Protein AF-A0A8C2J7Q9-F1 (afdb_monomer_lite)

Foldseek 3Di:
DDADADPDDPLVVVLVVLVVVLVVDDQFHKYWDFQVAALALLQKPVSDGGDPSSVVVVVSCVVSQKDQPVCVVPVNDNDFDDADPVVRMTGHRITIMGHHPPDD

InterPro domains:
  IPR005135 Endonuclease/exonuclease/phosphatase [PF03372] (16-100)
  IPR036691 Endonuclease/exonuclease/phosphatase superfamily [G3DSA:3.60.10.10] (4-103)
  IPR036691 Endonuclease/exonuclease/phosphatase superfamily [SSF56219] (15-101)

Sequence (104 aa):
KGWRKIYQANGKQKKQVLSDLQRDLDSHTLIMGDFNTPLSTLDRSTRQKVNKDTQELNSALHQADLIDIYRTLHPKSTEYTFFSAPHHTYSKIDHILGSKNKDT

Secondary structure (DSSP, 8-state):
----PPP---THHHHHHHHHHHTT--TT-EEEEE-SS-SSGGGBTT-PPPPHHHHHHHHHHHHTTEEEHHHHH-TT----SEEEGGGTEEE--EEEEEEPP---

Structure (mmCIF, N/CA/C/O backbone):
data_AF-A0A8C2J7Q9-F1
#
_entry.id   AF-A0A8C2J7Q9-F1
#
loop_
_atom_site.group_PDB
_atom_site.id
_atom_site.type_symbol
_atom_site.label_atom_id
_atom_site.label_alt_id
_atom_site.label_comp_id
_atom_site.label_asym_id
_atom_site.label_entity_id
_atom_site.label_seq_id
_atom_site.pdbx_PDB_ins_code
_atom_site.Cartn_x
_atom_site.Cartn_y
_atom_site.Cartn_z
_atom_site.occupancy
_atom_site.B_iso_or_equiv
_atom_site.auth_seq_id
_atom_site.auth_comp_id
_atom_site.auth_asym_id
_atom_site.auth_atom_id
_atom_site.pdbx_PDB_model_num
ATOM 1 N N . LYS A 1 1 ? -26.363 -0.353 5.274 1.00 40.25 1 LYS A N 1
ATOM 2 C CA . LYS A 1 1 ? -25.200 -1.245 5.045 1.00 40.25 1 LYS A CA 1
ATOM 3 C C . LYS A 1 1 ? -24.841 -1.163 3.566 1.00 40.25 1 LYS A C 1
ATOM 5 O O . LYS A 1 1 ? -25.487 -1.823 2.766 1.00 40.25 1 LYS A O 1
ATOM 10 N N . GLY A 1 2 ? -23.955 -0.239 3.190 1.00 41.44 2 GLY A N 1
ATOM 11 C CA . GLY A 1 2 ? -23.716 0.130 1.792 1.00 41.44 2 GLY A CA 1
ATOM 12 C C . GLY A 1 2 ? -22.227 0.249 1.510 1.00 41.44 2 GLY A C 1
ATOM 13 O O . GLY A 1 2 ? -21.525 0.973 2.206 1.00 41.44 2 GLY A O 1
ATOM 14 N N . TRP A 1 3 ? -21.759 -0.478 0.501 1.00 42.81 3 TRP A N 1
ATOM 15 C CA . TRP A 1 3 ? -20.401 -0.380 -0.020 1.00 42.81 3 TRP A CA 1
ATOM 16 C C . TRP A 1 3 ? -20.214 0.997 -0.671 1.00 42.81 3 TRP A C 1
ATOM 18 O O . TRP A 1 3 ? -20.945 1.332 -1.604 1.00 42.81 3 TRP A O 1
ATOM 28 N N . ARG A 1 4 ? -19.251 1.801 -0.207 1.00 52.28 4 ARG A N 1
ATOM 29 C CA . ARG A 1 4 ? -18.856 3.041 -0.893 1.00 52.28 4 ARG A CA 1
ATOM 30 C C . ARG A 1 4 ? -17.668 2.739 -1.808 1.00 52.28 4 ARG A C 1
ATOM 32 O O . ARG A 1 4 ? -16.559 2.505 -1.341 1.00 52.28 4 ARG A O 1
ATOM 39 N N . LYS A 1 5 ? -17.912 2.725 -3.123 1.00 51.16 5 LYS A N 1
ATOM 40 C CA . LYS A 1 5 ? -16.854 2.678 -4.143 1.00 51.16 5 LYS A CA 1
ATOM 41 C C . LYS A 1 5 ? -16.246 4.073 -4.276 1.00 51.16 5 LYS A C 1
ATOM 43 O O . LYS A 1 5 ? -16.964 5.009 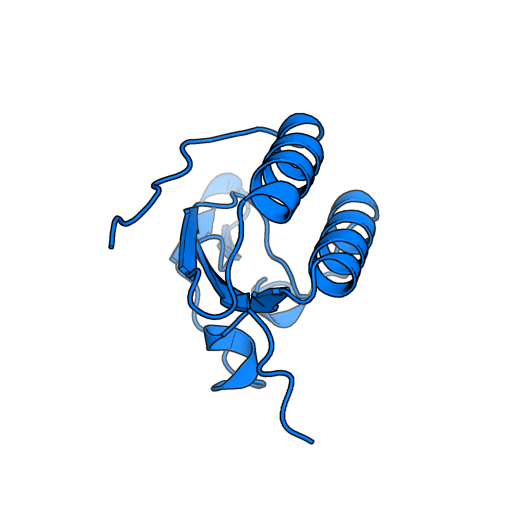-4.616 1.00 51.16 5 LYS A O 1
ATOM 48 N N . ILE A 1 6 ? -14.946 4.208 -4.040 1.00 56.06 6 ILE A N 1
ATOM 49 C CA . ILE A 1 6 ? -14.197 5.422 -4.382 1.00 56.06 6 ILE A CA 1
ATOM 50 C C . ILE A 1 6 ? -13.540 5.223 -5.743 1.00 56.06 6 ILE A C 1
ATOM 52 O O . ILE A 1 6 ? -12.730 4.319 -5.922 1.00 56.06 6 ILE A O 1
ATOM 56 N N . TYR A 1 7 ? -13.908 6.067 -6.707 1.00 50.12 7 TYR A N 1
ATOM 57 C CA . TYR A 1 7 ? -13.256 6.122 -8.010 1.00 50.12 7 TYR A CA 1
ATOM 58 C C . TYR A 1 7 ? -12.169 7.204 -8.002 1.00 50.12 7 TYR A C 1
ATOM 60 O O . TYR A 1 7 ? -12.452 8.364 -7.720 1.00 50.12 7 TYR A O 1
ATOM 68 N N . GLN A 1 8 ? -10.941 6.785 -8.326 1.00 51.03 8 GLN A N 1
ATOM 69 C CA . GLN A 1 8 ? -9.863 7.560 -8.957 1.00 51.03 8 GLN A CA 1
ATOM 70 C C . GLN A 1 8 ? -9.686 9.013 -8.474 1.00 51.03 8 GLN A C 1
ATOM 72 O O . GLN A 1 8 ? -10.000 9.968 -9.178 1.00 51.03 8 GLN A O 1
ATOM 77 N N . ALA A 1 9 ? -9.088 9.186 -7.296 1.00 51.47 9 ALA A N 1
ATOM 78 C CA . ALA A 1 9 ? -8.468 10.452 -6.908 1.00 51.47 9 ALA A CA 1
ATOM 79 C C . ALA A 1 9 ? -6.961 10.377 -7.202 1.00 51.47 9 ALA A C 1
ATOM 81 O O . ALA A 1 9 ? -6.353 9.355 -6.915 1.00 51.47 9 ALA A O 1
ATOM 82 N N . ASN A 1 10 ? -6.326 11.428 -7.733 1.00 50.72 10 ASN A N 1
ATOM 83 C CA . ASN A 1 10 ? -4.870 11.473 -7.954 1.00 50.72 10 ASN A CA 1
ATOM 84 C C . ASN A 1 10 ? -4.157 12.242 -6.828 1.00 50.72 10 ASN A C 1
ATOM 86 O O . ASN A 1 10 ? -4.603 13.319 -6.434 1.00 50.72 10 ASN A O 1
ATOM 90 N N . GLY A 1 11 ? -3.047 11.684 -6.319 1.00 55.38 11 GLY A N 1
ATOM 91 C CA . GLY A 1 11 ? -2.087 12.286 -5.372 1.00 55.38 11 GLY A CA 1
ATOM 92 C C . GLY A 1 11 ? -2.689 13.093 -4.213 1.00 55.38 11 GLY A C 1
ATOM 93 O O . GLY A 1 11 ? -2.947 12.563 -3.134 1.00 55.38 11 GLY A O 1
ATOM 94 N N . LYS A 1 12 ? -2.916 14.390 -4.450 1.00 51.97 12 LYS A N 1
ATOM 95 C CA . LYS A 1 12 ? -3.430 15.366 -3.477 1.00 51.97 12 LYS A CA 1
ATOM 96 C C . LYS A 1 12 ? -4.895 15.126 -3.089 1.00 51.97 12 LYS A C 1
ATOM 98 O O . LYS A 1 12 ? -5.266 15.382 -1.949 1.00 51.97 12 LYS A O 1
ATOM 103 N N . GLN A 1 13 ? -5.710 14.590 -3.999 1.00 59.59 13 GLN A N 1
ATOM 104 C CA . GLN A 1 13 ? -7.130 14.336 -3.736 1.00 59.59 13 GLN A CA 1
ATOM 105 C C . GLN A 1 13 ? -7.369 13.065 -2.904 1.00 59.59 13 GLN A C 1
ATOM 107 O O . GLN A 1 13 ? -8.349 13.012 -2.174 1.00 59.59 13 GLN A O 1
ATOM 112 N N . LYS A 1 14 ? -6.467 12.067 -2.932 1.00 64.94 14 LYS A N 1
ATOM 113 C CA . LYS A 1 14 ? -6.641 10.819 -2.154 1.00 64.94 14 LYS A CA 1
ATOM 114 C C . LYS A 1 14 ? -6.636 11.068 -0.650 1.00 64.94 14 LYS A C 1
ATOM 116 O O . LYS A 1 14 ? -7.461 10.510 0.059 1.00 64.94 14 LYS A O 1
ATOM 121 N N . LYS A 1 15 ? -5.718 11.915 -0.171 1.00 66.06 15 LYS A N 1
ATOM 122 C CA . LYS A 1 15 ? -5.609 12.259 1.255 1.00 66.06 15 LYS A CA 1
ATOM 123 C C . LYS A 1 15 ? -6.881 12.942 1.750 1.00 66.06 15 LYS A C 1
ATOM 125 O O . LYS A 1 15 ? -7.435 12.517 2.752 1.00 66.06 15 LYS A O 1
ATOM 130 N N . GLN A 1 16 ? -7.368 13.931 0.997 1.00 67.81 16 GLN A N 1
ATOM 131 C CA . GLN A 1 16 ? -8.606 14.630 1.331 1.00 67.81 16 GLN A CA 1
ATOM 132 C C . GLN A 1 16 ? -9.802 13.675 1.332 1.00 67.81 16 GLN A C 1
ATOM 134 O O . GLN A 1 16 ? -10.552 13.651 2.297 1.00 67.81 16 GLN A O 1
ATOM 139 N N . VAL A 1 17 ? -9.922 12.823 0.308 1.00 68.62 17 VAL A N 1
ATOM 140 C CA . VAL A 1 17 ? -10.988 11.815 0.228 1.00 68.62 17 VAL A CA 1
ATOM 141 C C . VAL A 1 17 ? -10.942 10.855 1.420 1.00 68.62 17 VAL A C 1
ATOM 143 O O . VAL A 1 17 ? -11.989 10.539 1.971 1.00 68.62 17 VAL A O 1
ATOM 146 N N . LEU A 1 18 ? -9.756 10.422 1.862 1.00 71.44 18 LEU A N 1
ATOM 147 C CA . LEU A 1 18 ? -9.610 9.576 3.051 1.00 71.44 18 LEU A CA 1
ATOM 148 C C . LEU A 1 18 ? -9.974 10.311 4.350 1.00 71.44 18 LEU A C 1
ATOM 150 O O . LEU A 1 18 ? -10.641 9.721 5.191 1.00 71.44 18 LEU A O 1
ATOM 154 N N . SER A 1 19 ? -9.588 11.581 4.507 1.00 69.56 19 SER A N 1
ATOM 155 C CA . SER A 1 19 ? -9.955 12.407 5.671 1.00 69.56 19 SER A CA 1
ATOM 156 C C . SER A 1 19 ? -11.450 12.729 5.727 1.00 69.56 19 SER A C 1
ATOM 158 O O . SER A 1 19 ? -12.047 12.716 6.800 1.00 69.56 19 SER A O 1
ATOM 160 N N . ASP A 1 20 ? -12.073 12.994 4.580 1.00 68.56 20 ASP A N 1
ATOM 161 C CA . ASP A 1 20 ? -13.514 13.227 4.493 1.00 68.56 20 ASP A CA 1
ATOM 162 C C . ASP A 1 20 ? -14.280 11.934 4.778 1.00 68.56 20 ASP A C 1
ATOM 164 O O . ASP A 1 20 ? -15.253 11.948 5.531 1.00 68.56 20 ASP A O 1
ATOM 168 N N . LEU A 1 21 ? -13.798 10.803 4.243 1.00 66.31 21 LEU A N 1
ATOM 169 C CA . LEU A 1 21 ? -14.331 9.485 4.568 1.00 66.31 21 LEU A CA 1
ATOM 170 C C . LEU A 1 21 ? -14.215 9.220 6.064 1.00 66.31 21 LEU A C 1
ATOM 172 O O . LEU A 1 21 ? -15.216 8.835 6.648 1.00 66.31 21 LEU A O 1
ATOM 176 N N . GLN A 1 22 ? -13.060 9.477 6.691 1.00 65.25 22 GLN A N 1
ATOM 177 C CA . GLN A 1 22 ? -12.804 9.229 8.117 1.00 65.25 22 GLN A CA 1
ATOM 178 C C . GLN A 1 22 ? -13.899 9.778 9.040 1.00 65.25 22 GLN A C 1
ATOM 180 O O . GLN A 1 22 ? -14.249 9.120 10.015 1.00 65.25 22 GLN A O 1
ATOM 185 N N . ARG A 1 23 ? -14.465 10.953 8.735 1.00 65.19 23 ARG A N 1
ATOM 186 C CA . ARG A 1 23 ? -15.554 11.557 9.528 1.00 65.19 23 ARG A CA 1
ATOM 187 C C . ARG A 1 23 ? -16.855 10.745 9.496 1.00 65.19 23 ARG A C 1
ATOM 189 O O . ARG A 1 23 ? -17.662 10.877 10.410 1.00 65.19 23 ARG A O 1
ATOM 196 N N . ASP A 1 24 ? -17.021 9.924 8.465 1.00 63.94 24 ASP A N 1
ATOM 197 C CA . ASP A 1 24 ? -18.174 9.069 8.176 1.00 63.94 24 ASP A CA 1
ATOM 198 C C . ASP A 1 24 ? -17.889 7.564 8.414 1.00 63.94 24 ASP A C 1
ATOM 200 O O . ASP A 1 24 ? -18.821 6.761 8.318 1.00 63.94 24 ASP A O 1
ATOM 204 N N . LEU A 1 25 ? -16.634 7.144 8.665 1.00 65.38 25 LEU A N 1
ATOM 205 C CA . LEU A 1 25 ? -16.267 5.722 8.791 1.00 65.38 25 LEU A CA 1
ATOM 206 C C . LEU A 1 25 ? -16.699 5.153 10.148 1.00 65.38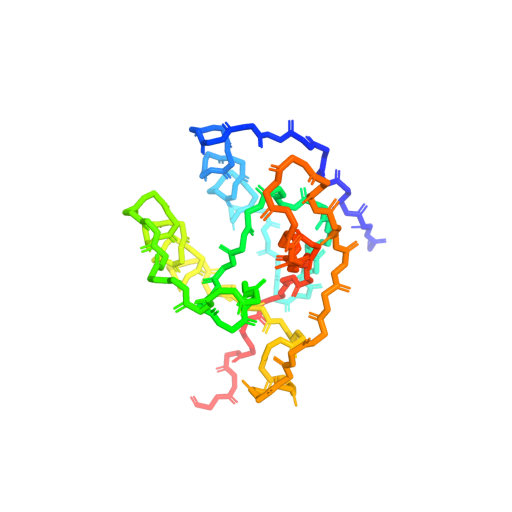 25 LEU A C 1
ATOM 208 O O . LEU A 1 25 ? -16.307 5.651 11.203 1.00 65.38 25 LEU A O 1
ATOM 212 N N . ASP A 1 26 ? -17.445 4.048 10.117 1.00 66.62 26 ASP A N 1
ATOM 213 C CA . ASP A 1 26 ? -17.672 3.198 11.287 1.00 66.62 26 ASP A CA 1
ATOM 214 C C . ASP A 1 26 ? -16.586 2.105 11.403 1.00 66.62 26 ASP A C 1
ATOM 216 O O . ASP A 1 26 ? -15.757 1.892 10.508 1.00 66.62 26 ASP A O 1
ATOM 220 N N . SER A 1 27 ? -16.594 1.357 12.508 1.00 66.50 27 SER A N 1
ATOM 221 C CA . SER A 1 27 ? -15.676 0.229 12.736 1.00 66.50 27 SER A CA 1
ATOM 222 C C . SER A 1 27 ? -15.825 -0.931 11.735 1.00 66.50 27 SER A C 1
ATOM 224 O O . SER A 1 27 ? -15.012 -1.848 11.759 1.00 66.50 27 SER A O 1
ATOM 226 N N . HIS A 1 28 ? -16.819 -0.902 10.844 1.00 68.38 28 HIS A N 1
ATOM 227 C CA . HIS A 1 28 ? -17.106 -1.939 9.851 1.00 68.38 28 HIS A CA 1
ATOM 228 C C . HIS A 1 28 ? -16.845 -1.474 8.413 1.00 68.38 28 HIS A C 1
ATOM 230 O O . HIS A 1 28 ? -17.268 -2.144 7.463 1.00 68.38 28 HIS A O 1
ATOM 236 N N . THR A 1 29 ? -16.173 -0.337 8.214 1.00 67.69 29 THR A N 1
ATOM 237 C CA . THR A 1 29 ? -15.984 0.180 6.862 1.00 67.69 29 THR A CA 1
ATOM 238 C C . THR A 1 29 ? -14.809 -0.489 6.149 1.00 67.69 29 THR A C 1
ATOM 240 O O . THR A 1 29 ? -13.672 -0.484 6.618 1.00 67.69 29 THR A O 1
ATOM 243 N N . LEU A 1 30 ? -15.100 -1.044 4.969 1.00 76.50 30 LEU A N 1
ATOM 244 C CA . LEU A 1 30 ? -14.130 -1.599 4.031 1.00 76.50 30 LEU A CA 1
ATOM 245 C C . LEU A 1 30 ? -14.010 -0.671 2.823 1.00 76.50 30 LEU A C 1
ATOM 247 O O . LEU A 1 30 ? -14.997 -0.400 2.135 1.00 76.50 30 LEU A O 1
ATOM 251 N N . ILE A 1 31 ? -12.795 -0.203 2.555 1.00 81.19 31 ILE A N 1
ATOM 252 C CA . ILE A 1 31 ? -12.463 0.602 1.382 1.00 81.19 31 ILE A CA 1
ATOM 253 C C . ILE A 1 31 ? -11.673 -0.280 0.425 1.00 81.19 31 ILE A C 1
ATOM 255 O O . ILE A 1 31 ? -10.609 -0.784 0.764 1.00 81.19 31 ILE A O 1
ATOM 259 N N . MET A 1 32 ? -12.172 -0.449 -0.790 1.00 81.56 32 MET A N 1
ATOM 260 C CA . MET A 1 32 ? -11.560 -1.314 -1.793 1.00 81.56 32 MET A CA 1
ATOM 261 C C . MET A 1 32 ? -11.512 -0.602 -3.134 1.00 81.56 32 MET A C 1
ATOM 263 O O . MET A 1 32 ? -12.508 -0.020 -3.571 1.00 81.56 32 MET A O 1
ATOM 267 N N . GLY A 1 33 ? -10.354 -0.649 -3.784 1.00 84.06 33 GLY A N 1
ATOM 268 C CA . GLY A 1 33 ? -10.193 -0.056 -5.102 1.00 84.06 33 GLY A CA 1
ATOM 269 C C . GLY A 1 33 ? -8.754 -0.023 -5.585 1.00 84.06 33 GLY A C 1
ATOM 270 O O . GLY A 1 33 ? -7.831 -0.456 -4.893 1.00 84.06 33 GLY A O 1
ATOM 271 N N . ASP A 1 34 ? -8.604 0.528 -6.782 1.00 84.25 34 ASP A N 1
ATOM 272 C CA . ASP A 1 34 ? -7.322 0.814 -7.406 1.00 84.25 34 ASP A CA 1
ATOM 273 C C . ASP A 1 34 ? -6.774 2.137 -6.856 1.00 84.25 34 ASP A C 1
ATOM 275 O O . ASP A 1 34 ? -7.256 3.236 -7.161 1.00 84.25 34 ASP A O 1
ATOM 279 N N . PHE A 1 35 ? -5.748 2.032 -6.017 1.00 84.12 35 PHE A N 1
ATOM 280 C CA . PHE A 1 35 ? -5.071 3.190 -5.458 1.00 84.12 35 PHE A CA 1
ATOM 281 C C . PHE A 1 35 ? -4.010 3.720 -6.409 1.00 84.12 35 PHE A C 1
ATOM 283 O O . PHE A 1 35 ? -3.423 4.744 -6.083 1.00 84.12 35 PHE A O 1
ATOM 290 N N . ASN A 1 36 ? -3.711 3.086 -7.545 1.00 85.56 36 ASN A N 1
ATOM 291 C CA . ASN A 1 36 ? -2.653 3.488 -8.477 1.00 85.56 36 ASN A CA 1
ATOM 292 C C . ASN A 1 36 ? -1.287 3.735 -7.797 1.00 85.56 36 ASN A C 1
ATOM 294 O O . ASN A 1 36 ? -0.436 4.452 -8.322 1.00 85.56 36 ASN A O 1
ATOM 298 N N . THR A 1 37 ? -1.081 3.222 -6.579 1.00 87.19 37 THR A N 1
ATOM 299 C CA . THR A 1 37 ? 0.135 3.434 -5.797 1.00 87.19 37 THR A CA 1
ATOM 300 C C . THR A 1 37 ? 0.397 2.223 -4.912 1.00 87.19 37 THR A C 1
ATOM 302 O O . THR A 1 37 ? -0.484 1.840 -4.148 1.00 87.19 37 THR A O 1
ATOM 305 N N . PRO A 1 38 ? 1.605 1.645 -4.970 1.00 91.88 38 PRO A N 1
ATOM 306 C CA . PRO A 1 38 ? 2.055 0.665 -3.990 1.00 91.88 38 PRO A CA 1
ATOM 307 C C . PRO A 1 38 ? 2.109 1.298 -2.593 1.00 91.88 38 PRO A C 1
ATOM 309 O O . PRO A 1 38 ? 2.608 2.417 -2.464 1.00 91.88 38 PRO A O 1
ATOM 312 N N . LEU A 1 39 ? 1.646 0.597 -1.554 1.00 92.62 39 LEU A N 1
ATOM 313 C CA . LEU A 1 39 ? 1.679 1.087 -0.164 1.00 92.62 39 LEU A CA 1
ATOM 314 C C . LEU A 1 39 ? 2.922 0.615 0.606 1.00 92.62 39 LEU A C 1
ATOM 316 O O . LEU A 1 39 ? 3.321 1.233 1.593 1.00 92.62 39 LEU A O 1
ATOM 320 N N . SER A 1 40 ? 3.585 -0.442 0.144 1.00 92.75 40 SER A N 1
ATOM 321 C CA . SER A 1 40 ? 4.796 -1.000 0.748 1.00 92.75 40 SER A CA 1
ATOM 322 C C . SER A 1 40 ? 5.882 -1.293 -0.289 1.00 92.75 40 SER A C 1
ATOM 324 O O . SER A 1 40 ? 5.647 -1.319 -1.495 1.00 92.75 40 SER A O 1
ATOM 326 N N . THR A 1 41 ? 7.105 -1.550 0.175 1.00 94.25 41 THR A N 1
ATOM 327 C CA . THR A 1 41 ? 8.211 -1.956 -0.710 1.00 94.25 41 THR A CA 1
ATOM 328 C C . THR A 1 41 ? 7.972 -3.325 -1.346 1.00 94.25 41 THR A C 1
ATOM 330 O O . THR A 1 41 ? 8.391 -3.553 -2.476 1.00 94.25 41 THR A O 1
ATOM 333 N N . LEU A 1 42 ? 7.273 -4.225 -0.647 1.00 94.56 42 LEU A N 1
ATOM 334 C CA . LEU A 1 42 ? 6.925 -5.562 -1.137 1.00 94.56 42 LEU A CA 1
ATOM 335 C C . LEU A 1 42 ? 5.873 -5.533 -2.248 1.00 94.56 42 LEU A C 1
ATOM 337 O O . LEU A 1 42 ? 5.810 -6.467 -3.043 1.00 94.56 42 LEU A O 1
ATOM 341 N N . ASP A 1 43 ? 5.099 -4.452 -2.334 1.00 94.31 43 ASP A N 1
ATOM 342 C CA . ASP A 1 43 ? 4.117 -4.243 -3.398 1.00 94.31 43 ASP A CA 1
ATOM 343 C C . ASP A 1 43 ? 4.774 -3.901 -4.742 1.00 94.31 43 ASP A C 1
ATOM 345 O O . ASP A 1 43 ? 4.075 -3.795 -5.742 1.00 94.31 43 ASP A O 1
ATOM 349 N N . ARG A 1 44 ? 6.102 -3.730 -4.803 1.00 94.19 44 ARG A N 1
ATOM 350 C CA . ARG A 1 44 ? 6.858 -3.495 -6.042 1.00 94.19 44 ARG A CA 1
ATOM 351 C C . ARG A 1 44 ? 7.824 -4.646 -6.288 1.00 94.19 44 ARG A C 1
ATOM 353 O O . ARG A 1 44 ? 8.607 -4.990 -5.403 1.00 94.19 44 ARG A O 1
ATOM 360 N N . SER A 1 45 ? 7.872 -5.172 -7.512 1.00 95.25 45 SER A N 1
ATOM 361 C CA . SER A 1 45 ? 8.854 -6.207 -7.878 1.00 95.25 45 SER A CA 1
ATOM 362 C C . SER A 1 45 ? 10.301 -5.738 -7.718 1.00 95.25 45 SER A C 1
ATOM 364 O O . SER A 1 45 ? 11.174 -6.522 -7.359 1.00 95.25 45 SER A O 1
ATOM 366 N N . THR A 1 46 ? 10.551 -4.441 -7.911 1.00 94.12 46 THR A N 1
ATOM 367 C CA . THR A 1 46 ? 11.875 -3.826 -7.739 1.00 94.12 46 THR A CA 1
ATOM 368 C C . THR A 1 46 ? 12.288 -3.658 -6.282 1.00 94.12 46 THR A C 1
ATOM 370 O O . THR A 1 46 ? 13.444 -3.335 -6.021 1.00 94.12 46 THR A O 1
ATOM 373 N N . ARG A 1 47 ? 11.356 -3.814 -5.328 1.00 93.56 47 ARG A N 1
ATOM 374 C CA . ARG A 1 47 ? 11.568 -3.579 -3.888 1.00 93.56 47 ARG A CA 1
ATOM 375 C C . ARG A 1 47 ? 12.125 -2.191 -3.552 1.00 93.56 47 ARG A C 1
ATOM 377 O O . ARG A 1 47 ? 12.683 -1.980 -2.477 1.00 93.56 47 ARG A O 1
ATOM 384 N N . GLN A 1 48 ? 11.958 -1.232 -4.463 1.00 91.62 48 GLN A N 1
ATOM 385 C CA . GLN A 1 48 ? 12.346 0.155 -4.244 1.00 91.62 48 GLN A CA 1
ATOM 386 C C . GLN A 1 48 ? 11.606 0.734 -3.038 1.00 91.62 48 GLN A C 1
ATOM 388 O O . GLN A 1 48 ? 10.436 0.428 -2.794 1.00 91.62 48 GLN A O 1
ATOM 393 N N . LYS A 1 49 ? 12.294 1.612 -2.305 1.00 93.12 49 LYS A N 1
ATOM 394 C CA . LYS A 1 49 ? 11.705 2.351 -1.191 1.00 93.12 49 LYS A CA 1
ATOM 395 C C . LYS A 1 49 ? 10.504 3.167 -1.680 1.00 93.12 49 LYS A C 1
ATOM 397 O O . LYS A 1 49 ? 10.571 3.811 -2.725 1.00 93.12 49 LYS A O 1
ATOM 402 N N . VAL A 1 50 ? 9.425 3.162 -0.900 1.00 90.31 50 VAL A N 1
ATOM 403 C CA . VAL A 1 50 ? 8.253 4.006 -1.164 1.00 90.31 50 VAL A CA 1
ATOM 404 C C . VAL A 1 50 ? 8.628 5.489 -1.087 1.00 90.31 50 VAL A C 1
ATOM 406 O O . VAL A 1 50 ? 9.428 5.899 -0.237 1.00 90.31 50 VAL A O 1
ATOM 409 N N . ASN A 1 51 ? 8.061 6.291 -1.989 1.00 90.44 51 ASN A N 1
ATOM 410 C CA . ASN A 1 51 ? 8.319 7.729 -2.052 1.00 90.44 51 ASN A CA 1
ATOM 411 C C . ASN A 1 51 ? 7.705 8.474 -0.847 1.00 90.44 51 ASN A C 1
ATOM 413 O O . ASN A 1 51 ? 6.955 7.900 -0.054 1.00 90.44 51 ASN A O 1
ATOM 417 N N . LYS A 1 52 ? 8.033 9.763 -0.702 1.00 90.88 52 LYS A N 1
ATOM 418 C CA . LYS A 1 52 ? 7.570 10.584 0.427 1.00 90.88 52 LYS A CA 1
ATOM 419 C C . LYS A 1 52 ? 6.043 10.725 0.467 1.00 90.88 52 LYS A C 1
ATOM 421 O O . LYS A 1 52 ? 5.456 10.573 1.531 1.00 90.88 52 LYS A O 1
ATOM 426 N N . ASP A 1 53 ? 5.398 10.912 -0.681 1.00 86.06 53 ASP A N 1
ATOM 427 C CA . ASP A 1 53 ? 3.936 11.047 -0.757 1.00 86.06 53 ASP A CA 1
ATOM 428 C C . ASP A 1 53 ? 3.210 9.788 -0.266 1.00 86.06 53 ASP A C 1
ATOM 430 O O . ASP A 1 53 ? 2.194 9.882 0.423 1.00 86.06 53 ASP A O 1
ATOM 434 N N . THR A 1 54 ? 3.761 8.612 -0.577 1.00 88.44 54 THR A N 1
ATOM 435 C CA . THR A 1 54 ? 3.256 7.314 -0.112 1.00 88.44 54 THR A CA 1
ATOM 436 C C . THR A 1 54 ? 3.499 7.132 1.382 1.00 88.44 54 THR A C 1
ATOM 438 O O . THR A 1 54 ? 2.631 6.626 2.084 1.00 88.44 54 THR A O 1
ATOM 441 N N . GLN A 1 55 ? 4.652 7.567 1.899 1.00 90.94 55 GLN A N 1
ATOM 442 C CA . GLN A 1 55 ? 4.910 7.546 3.344 1.00 90.94 55 GLN A CA 1
ATOM 443 C C . GLN A 1 55 ? 3.901 8.417 4.093 1.00 90.94 55 GLN A C 1
ATOM 445 O O . GLN A 1 55 ? 3.336 7.978 5.087 1.00 90.94 55 GLN A O 1
ATOM 450 N N . GLU A 1 56 ? 3.618 9.617 3.590 1.00 89.88 56 GLU A N 1
ATOM 451 C CA . GLU A 1 56 ? 2.599 10.492 4.168 1.00 89.88 56 GLU A CA 1
ATOM 452 C C . GLU A 1 56 ? 1.189 9.895 4.059 1.00 89.88 56 GLU A C 1
ATOM 454 O O . GLU A 1 56 ? 0.398 10.036 4.988 1.00 89.88 56 GLU A O 1
ATOM 459 N N . LEU A 1 57 ? 0.870 9.207 2.955 1.00 87.00 57 LEU 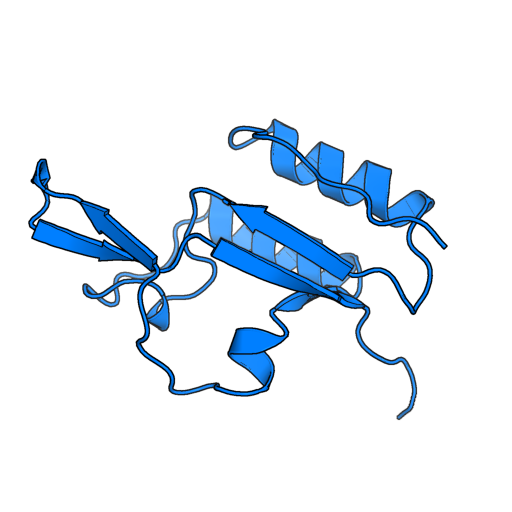A N 1
ATOM 460 C CA . LEU A 1 57 ? -0.387 8.469 2.810 1.00 87.00 57 LEU A CA 1
ATOM 461 C C . LEU A 1 57 ? -0.506 7.356 3.859 1.00 87.00 57 LEU A C 1
ATOM 463 O O . LEU A 1 57 ? -1.530 7.269 4.526 1.00 87.00 57 LEU A O 1
ATOM 467 N N . ASN A 1 58 ? 0.542 6.554 4.057 1.00 89.38 58 ASN A N 1
ATOM 468 C CA . ASN A 1 58 ? 0.569 5.516 5.089 1.00 89.38 58 ASN A CA 1
ATOM 469 C C . ASN A 1 58 ? 0.404 6.103 6.497 1.00 89.38 58 ASN A C 1
ATOM 471 O O . ASN A 1 58 ? -0.322 5.540 7.314 1.00 89.38 58 ASN A O 1
ATOM 475 N N . SER A 1 59 ? 1.0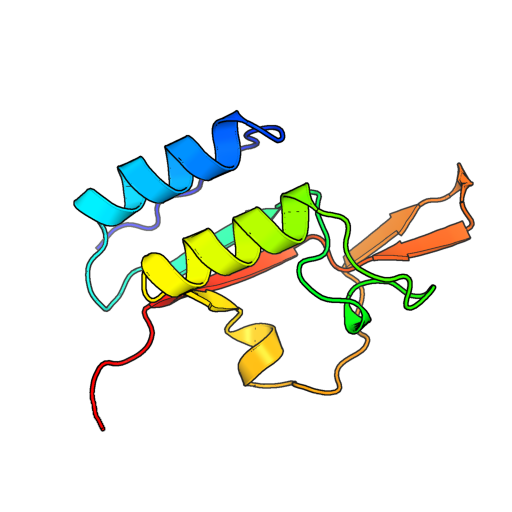21 7.255 6.773 1.00 89.88 59 SER A N 1
ATOM 476 C CA . SER A 1 59 ? 0.822 7.974 8.035 1.00 89.88 59 SER A CA 1
ATOM 477 C C . SER A 1 59 ? -0.629 8.428 8.214 1.00 89.88 59 SER A C 1
ATOM 479 O O . SER A 1 59 ? -1.179 8.273 9.300 1.00 89.88 59 SER A O 1
ATOM 481 N N . ALA A 1 60 ? -1.269 8.947 7.161 1.00 87.19 60 ALA A N 1
ATOM 482 C CA . ALA A 1 60 ? -2.678 9.342 7.204 1.00 87.19 60 ALA A CA 1
ATOM 483 C C . ALA A 1 60 ? -3.610 8.135 7.412 1.00 87.19 60 ALA A C 1
ATOM 485 O O . ALA A 1 60 ? -4.539 8.215 8.210 1.00 87.19 60 ALA A O 1
ATOM 486 N N . LEU A 1 61 ? -3.334 6.999 6.760 1.00 87.06 61 LEU A N 1
ATOM 487 C CA . LEU A 1 61 ? -4.069 5.749 6.982 1.00 87.06 61 LEU A CA 1
ATOM 488 C C . LEU A 1 61 ? -3.959 5.286 8.438 1.00 87.06 61 LEU A C 1
ATOM 490 O O . LEU A 1 61 ? -4.971 4.972 9.056 1.00 87.06 61 LEU A O 1
ATOM 494 N N . HIS A 1 62 ? -2.755 5.333 9.013 1.00 87.44 62 HIS A N 1
ATOM 495 C CA . HIS A 1 62 ? -2.544 4.997 10.419 1.00 87.44 62 HIS A CA 1
ATOM 496 C C . HIS A 1 62 ? -3.283 5.956 11.369 1.00 87.44 62 HIS A C 1
ATOM 498 O O . HIS A 1 62 ? -3.831 5.516 12.372 1.00 87.44 62 HIS A O 1
ATOM 504 N N . GLN A 1 63 ? -3.317 7.261 11.074 1.00 85.69 63 GLN A N 1
ATOM 505 C CA . GLN A 1 63 ? -4.089 8.240 11.858 1.00 85.69 63 GLN A CA 1
ATOM 506 C C . GLN A 1 63 ? -5.603 8.017 11.764 1.00 85.69 63 GLN A C 1
ATOM 508 O O . GLN A 1 63 ? -6.331 8.353 12.694 1.00 85.69 63 GLN A O 1
ATOM 513 N N . ALA A 1 64 ? -6.072 7.453 10.651 1.00 82.19 64 ALA A N 1
ATOM 514 C CA . ALA A 1 64 ? -7.467 7.098 10.435 1.00 82.19 64 ALA A CA 1
ATOM 515 C C .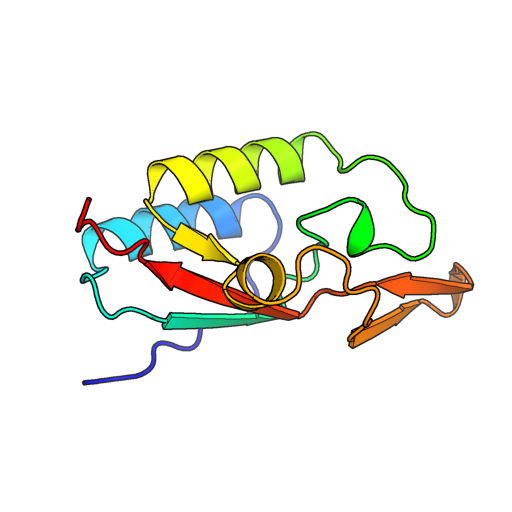 ALA A 1 64 ? -7.846 5.716 10.993 1.00 82.19 64 ALA A C 1
ATOM 517 O O . ALA A 1 64 ? -8.949 5.250 10.723 1.00 82.19 64 ALA A O 1
ATOM 518 N N . ASP A 1 65 ? -6.956 5.055 11.746 1.00 85.81 65 ASP A N 1
ATOM 519 C CA . ASP A 1 65 ? -7.127 3.673 12.208 1.00 85.81 65 ASP A CA 1
ATOM 520 C C . ASP A 1 65 ? -7.425 2.694 11.049 1.00 85.81 65 ASP A C 1
ATOM 522 O O . ASP A 1 65 ? -8.134 1.707 11.227 1.00 85.81 65 ASP A O 1
ATOM 526 N N . LEU A 1 66 ? -6.886 2.942 9.848 1.00 86.44 66 LEU A N 1
ATOM 527 C CA . LEU A 1 66 ? -7.052 2.083 8.673 1.00 86.44 66 LEU A CA 1
ATOM 528 C C . LEU A 1 66 ? -5.806 1.233 8.416 1.00 86.44 66 LEU A C 1
ATOM 530 O O . LEU A 1 66 ? -4.675 1.719 8.457 1.00 86.44 66 LEU A O 1
ATOM 534 N N . ILE A 1 67 ? -6.023 -0.038 8.078 1.00 89.94 67 ILE A N 1
ATOM 535 C CA . ILE A 1 67 ? -4.969 -1.001 7.742 1.00 89.94 67 ILE A CA 1
ATOM 536 C C . ILE A 1 67 ? -5.216 -1.639 6.373 1.00 89.94 67 ILE A C 1
ATOM 538 O O . ILE A 1 67 ? -6.361 -1.869 5.992 1.00 89.94 67 ILE A O 1
ATOM 542 N N . ASP A 1 68 ? -4.144 -1.972 5.645 1.00 90.44 68 ASP A N 1
ATOM 543 C CA . ASP A 1 68 ? -4.230 -2.874 4.486 1.00 90.44 68 ASP A CA 1
ATOM 544 C C . ASP A 1 68 ? -4.451 -4.302 5.004 1.00 90.44 68 ASP A C 1
ATOM 546 O O . ASP A 1 68 ? -3.548 -4.935 5.568 1.00 90.44 68 ASP A O 1
ATOM 550 N N . ILE A 1 69 ? -5.681 -4.793 4.844 1.00 90.88 69 ILE A N 1
ATOM 551 C CA . ILE A 1 69 ? -6.114 -6.095 5.363 1.00 90.88 69 ILE A CA 1
ATOM 552 C C . ILE A 1 69 ? -5.316 -7.215 4.699 1.00 90.88 69 ILE A C 1
ATOM 554 O O . ILE A 1 69 ? -4.816 -8.109 5.381 1.00 90.88 69 ILE A O 1
ATOM 558 N N . TYR A 1 70 ? -5.144 -7.150 3.377 1.00 90.00 70 TYR A N 1
ATOM 559 C CA . TYR A 1 70 ? -4.431 -8.184 2.635 1.00 90.00 70 TYR A CA 1
ATOM 560 C C . TYR A 1 70 ? -2.971 -8.274 3.094 1.00 90.00 70 TYR A C 1
ATOM 562 O O . TYR A 1 70 ? -2.464 -9.366 3.351 1.00 90.00 70 TYR A O 1
ATOM 570 N N . ARG A 1 71 ? -2.295 -7.130 3.263 1.00 92.44 71 ARG A N 1
ATOM 571 C CA . ARG A 1 71 ? -0.906 -7.100 3.750 1.00 92.44 71 ARG A CA 1
ATOM 572 C C . ARG A 1 71 ? -0.786 -7.585 5.195 1.00 92.44 71 ARG A C 1
ATOM 574 O O . ARG A 1 71 ? 0.214 -8.213 5.529 1.00 92.44 71 ARG A O 1
ATOM 581 N N . THR A 1 72 ? -1.788 -7.323 6.029 1.00 91.00 72 THR A N 1
ATOM 582 C CA . THR A 1 72 ? -1.823 -7.799 7.420 1.00 91.00 72 THR A CA 1
ATOM 583 C C . THR A 1 72 ? -1.948 -9.323 7.482 1.00 91.00 72 THR A C 1
ATOM 585 O O . THR A 1 72 ? -1.233 -9.964 8.246 1.00 91.00 72 THR A O 1
ATOM 588 N N . LEU A 1 73 ? -2.799 -9.913 6.637 1.00 90.81 73 LEU A N 1
ATOM 589 C CA . LEU A 1 73 ? -2.989 -11.365 6.552 1.00 90.81 73 LEU A CA 1
ATOM 590 C C . LEU A 1 73 ? -1.817 -12.079 5.861 1.00 90.81 73 LEU A C 1
ATOM 592 O O . LEU A 1 73 ? -1.477 -13.208 6.214 1.00 90.81 73 LEU A O 1
ATOM 596 N N . HIS A 1 74 ? -1.165 -11.414 4.905 1.00 91.50 74 HIS A N 1
ATOM 597 C CA . HIS A 1 74 ? -0.073 -11.978 4.115 1.00 91.50 74 HIS A CA 1
ATOM 598 C C . HIS A 1 74 ? 1.171 -11.073 4.127 1.00 91.50 74 HIS A C 1
ATOM 600 O O . HIS A 1 74 ? 1.573 -10.536 3.087 1.00 91.50 74 HIS A O 1
ATOM 606 N N . PRO A 1 75 ? 1.858 -10.933 5.276 1.00 92.62 75 PRO A N 1
ATOM 607 C CA . PRO A 1 75 ? 2.936 -9.955 5.445 1.00 92.62 75 PRO A CA 1
ATOM 608 C C . PRO A 1 75 ? 4.092 -10.150 4.458 1.00 92.62 75 PRO A C 1
ATOM 610 O O . PRO A 1 75 ? 4.714 -9.177 4.035 1.00 92.62 75 PRO A O 1
ATOM 613 N N . LYS A 1 76 ? 4.345 -11.394 4.033 1.00 93.12 76 LYS A N 1
ATOM 614 C CA . LYS A 1 76 ? 5.425 -11.763 3.104 1.00 93.12 76 LYS A CA 1
ATOM 615 C C . LYS A 1 76 ? 4.978 -11.917 1.645 1.00 93.12 76 LYS A C 1
ATOM 617 O O . LYS A 1 76 ? 5.821 -12.243 0.815 1.00 93.12 76 LYS A O 1
ATOM 622 N N . SER A 1 77 ? 3.697 -11.698 1.325 1.00 91.56 77 SER A N 1
ATOM 623 C CA . SER A 1 77 ? 3.199 -11.880 -0.045 1.00 91.56 77 SER A CA 1
ATOM 624 C C . SER A 1 77 ? 3.874 -10.923 -1.029 1.00 91.56 77 SER A C 1
ATOM 626 O O . SER A 1 77 ? 4.126 -9.749 -0.725 1.00 91.56 77 SER A O 1
ATOM 628 N N . THR A 1 78 ? 4.153 -11.457 -2.213 1.00 90.62 78 THR A N 1
ATOM 629 C CA . THR A 1 78 ? 4.684 -10.756 -3.387 1.00 90.62 78 THR A CA 1
ATOM 630 C C . THR A 1 78 ? 3.738 -10.893 -4.577 1.00 90.62 78 THR A C 1
ATOM 632 O O . THR A 1 78 ? 4.182 -10.910 -5.719 1.00 90.62 78 THR A O 1
ATOM 635 N N . GLU A 1 79 ? 2.441 -11.049 -4.321 1.00 92.50 79 GLU A N 1
ATOM 636 C CA . GLU A 1 79 ? 1.433 -11.028 -5.377 1.00 92.50 79 GLU A CA 1
ATOM 637 C C . GLU A 1 79 ? 1.275 -9.610 -5.938 1.00 92.50 79 GLU A C 1
ATOM 639 O O . GLU A 1 79 ? 1.286 -8.621 -5.199 1.00 92.50 79 GLU A O 1
ATOM 644 N N . TYR A 1 80 ? 1.132 -9.519 -7.260 1.00 93.31 80 TYR A N 1
ATOM 645 C CA . TYR A 1 80 ? 1.046 -8.264 -8.001 1.00 93.31 80 TYR A CA 1
ATOM 646 C C . TYR A 1 80 ? -0.240 -8.228 -8.822 1.00 93.31 80 TYR A C 1
ATOM 648 O O . TYR A 1 80 ? -0.657 -9.253 -9.356 1.00 93.31 80 TYR A O 1
ATOM 656 N N . THR A 1 81 ? -0.842 -7.046 -8.947 1.00 92.00 81 THR A N 1
ATOM 657 C CA . THR A 1 81 ? -2.110 -6.860 -9.674 1.00 92.00 81 THR A CA 1
ATOM 658 C C . THR A 1 81 ? -1.945 -6.089 -10.982 1.00 92.00 81 THR A C 1
ATOM 660 O O . THR A 1 81 ? -2.835 -6.109 -11.826 1.00 92.00 81 THR A O 1
ATOM 663 N N . PHE A 1 82 ? -0.785 -5.461 -11.197 1.00 93.31 82 PHE A N 1
ATOM 664 C CA . PHE A 1 82 ? -0.501 -4.641 -12.367 1.00 93.31 82 PHE A CA 1
ATOM 665 C C . PHE A 1 82 ? 0.900 -4.896 -12.932 1.00 93.31 82 PHE A C 1
ATOM 667 O O . PHE A 1 82 ? 1.879 -4.998 -12.187 1.00 93.31 82 PHE A O 1
ATOM 674 N N . PHE A 1 83 ? 1.001 -4.941 -14.263 1.00 94.44 83 PHE A N 1
ATOM 675 C CA . PHE A 1 83 ? 2.263 -4.994 -14.999 1.00 94.44 83 PHE A CA 1
ATOM 676 C C . PHE A 1 83 ? 2.474 -3.704 -15.797 1.00 94.44 83 PHE A C 1
ATOM 678 O O . PHE A 1 83 ? 1.648 -3.323 -16.624 1.00 94.44 83 PHE A O 1
ATOM 685 N N . SER A 1 84 ? 3.617 -3.054 -15.583 1.00 92.69 84 SER A N 1
ATOM 686 C CA . SER A 1 84 ? 4.049 -1.885 -16.343 1.00 92.69 84 SER A CA 1
ATOM 687 C C . SER A 1 84 ? 4.994 -2.314 -17.461 1.00 92.69 84 SER A C 1
ATOM 689 O O . SER A 1 84 ? 6.176 -2.559 -17.212 1.00 92.69 84 SER A O 1
ATOM 691 N N . ALA A 1 85 ? 4.487 -2.367 -18.696 1.00 95.25 85 ALA A N 1
ATOM 692 C CA . ALA A 1 85 ? 5.284 -2.739 -19.865 1.00 95.25 85 ALA A CA 1
ATOM 693 C C . ALA A 1 85 ? 6.499 -1.817 -20.108 1.00 95.25 85 ALA A C 1
ATOM 695 O O . ALA A 1 85 ? 7.590 -2.355 -20.267 1.00 95.25 85 ALA A O 1
ATOM 696 N N . PRO A 1 86 ? 6.393 -0.469 -20.045 1.00 95.81 86 PRO A N 1
ATOM 697 C CA . PRO A 1 86 ? 7.540 0.415 -20.297 1.00 95.81 86 PRO A CA 1
ATOM 698 C C . PRO A 1 86 ? 8.703 0.227 -19.320 1.00 95.81 86 PRO A C 1
ATOM 700 O O . PRO A 1 86 ? 9.849 0.523 -19.642 1.00 95.81 86 PRO A O 1
ATOM 703 N N . HIS A 1 87 ? 8.407 -0.238 -18.107 1.00 91.31 87 HIS A N 1
ATOM 704 C CA . HIS A 1 87 ? 9.404 -0.426 -17.060 1.00 91.31 87 HIS A CA 1
ATOM 705 C C . HIS A 1 87 ? 9.719 -1.898 -16.798 1.00 91.31 87 HIS A C 1
ATOM 707 O O . HIS A 1 87 ? 10.604 -2.179 -15.999 1.00 91.31 87 HIS A O 1
ATOM 713 N N . HIS A 1 88 ? 9.005 -2.832 -17.435 1.00 93.56 88 HIS A N 1
ATOM 714 C CA . HIS A 1 88 ? 9.078 -4.269 -17.163 1.00 93.56 88 HIS A CA 1
ATOM 715 C C . HIS A 1 88 ? 8.975 -4.597 -15.662 1.00 93.56 88 HIS A C 1
ATOM 717 O O . HIS A 1 88 ? 9.705 -5.434 -15.132 1.00 93.56 88 HIS A O 1
ATOM 723 N N . THR A 1 89 ? 8.072 -3.914 -14.953 1.00 95.62 89 THR A N 1
ATOM 724 C CA . THR A 1 89 ? 7.897 -4.082 -13.501 1.00 95.62 89 THR A CA 1
ATOM 725 C C . THR A 1 89 ? 6.491 -4.516 -13.145 1.00 95.62 89 THR A C 1
ATOM 727 O O . THR A 1 89 ? 5.527 -4.167 -13.824 1.00 95.62 89 THR A O 1
ATOM 730 N N . TYR A 1 90 ? 6.383 -5.248 -12.040 1.00 95.81 90 TYR A N 1
ATOM 731 C CA . TYR A 1 90 ? 5.109 -5.629 -11.454 1.00 95.81 90 TYR A CA 1
ATOM 732 C C . TYR A 1 90 ? 4.856 -4.808 -10.195 1.00 95.81 90 TYR A C 1
ATOM 734 O O . TYR A 1 90 ? 5.782 -4.472 -9.445 1.00 95.81 90 TYR A O 1
ATOM 742 N N . SER A 1 91 ? 3.601 -4.437 -9.978 1.00 94.38 91 SER A N 1
ATOM 743 C CA . SER A 1 91 ? 3.170 -3.714 -8.790 1.00 94.38 91 SER A CA 1
ATOM 744 C C . SER A 1 91 ? 1.807 -4.200 -8.317 1.00 94.38 91 SER A C 1
ATOM 746 O O . SER A 1 91 ? 0.949 -4.561 -9.117 1.00 94.38 91 SER A O 1
ATOM 748 N N . LYS A 1 92 ? 1.598 -4.201 -7.005 1.00 94.31 92 LYS A N 1
ATOM 749 C CA . LYS A 1 92 ? 0.273 -4.287 -6.397 1.00 94.31 92 LYS A CA 1
ATOM 750 C C . LYS A 1 92 ? -0.236 -2.862 -6.207 1.00 94.31 92 LYS A C 1
ATOM 752 O O . LYS A 1 92 ? 0.402 -2.082 -5.503 1.00 94.31 92 LYS A O 1
ATOM 757 N N . ILE A 1 93 ? -1.325 -2.528 -6.893 1.00 90.81 93 ILE A N 1
ATOM 758 C CA . ILE A 1 93 ? -1.952 -1.193 -6.851 1.00 90.81 93 ILE A CA 1
ATOM 759 C C . ILE A 1 93 ? -3.400 -1.242 -6.364 1.00 90.81 93 ILE A C 1
ATOM 761 O O . ILE A 1 93 ? -3.952 -0.216 -5.966 1.00 90.81 93 ILE A O 1
ATOM 765 N N . ASP A 1 94 ? -3.987 -2.437 -6.335 1.00 90.69 94 ASP A N 1
ATOM 766 C CA . ASP A 1 94 ? -5.283 -2.682 -5.724 1.00 90.69 94 ASP A CA 1
ATOM 767 C C . ASP A 1 94 ? -5.0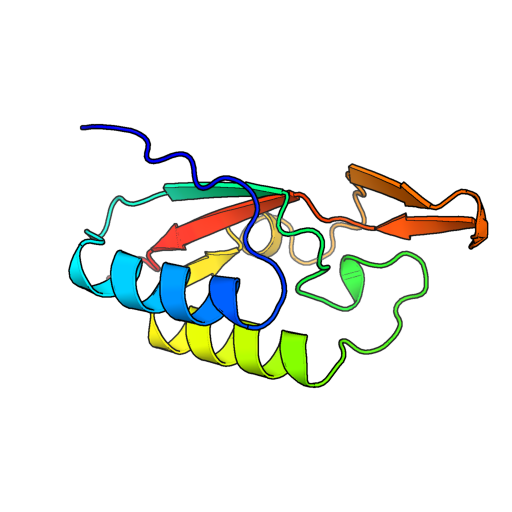94 -2.979 -4.238 1.00 90.69 94 ASP A C 1
ATOM 769 O O . ASP A 1 94 ? -4.306 -3.848 -3.830 1.00 90.69 94 ASP A O 1
ATOM 773 N N . HIS A 1 95 ? -5.824 -2.240 -3.410 1.00 89.69 95 HIS A N 1
ATOM 774 C CA . HIS A 1 95 ? -5.758 -2.379 -1.963 1.00 89.69 95 HIS A CA 1
ATOM 775 C C . HIS A 1 95 ? -7.155 -2.503 -1.369 1.00 89.69 95 HIS A C 1
ATOM 777 O O . HIS A 1 95 ? -8.116 -1.873 -1.817 1.00 89.69 95 HIS A O 1
ATOM 783 N N . ILE A 1 96 ? -7.237 -3.342 -0.338 1.00 89.38 96 ILE A N 1
ATOM 784 C CA . ILE A 1 96 ? -8.409 -3.497 0.513 1.00 89.38 96 ILE A CA 1
ATOM 785 C C . ILE A 1 96 ? -7.992 -2.976 1.882 1.00 89.38 96 ILE A C 1
ATOM 787 O O . ILE A 1 96 ? -7.177 -3.593 2.571 1.00 89.38 96 ILE A O 1
ATOM 791 N N . LEU A 1 97 ? -8.525 -1.817 2.240 1.00 89.50 97 LEU A N 1
ATOM 792 C CA . LEU A 1 97 ? -8.336 -1.198 3.537 1.00 89.50 97 LEU A CA 1
ATOM 793 C C . LEU A 1 97 ? -9.540 -1.493 4.427 1.00 89.50 97 LEU A C 1
ATOM 795 O O . LEU A 1 97 ? -10.678 -1.532 3.955 1.00 89.50 97 LEU A O 1
ATOM 799 N N . GLY A 1 98 ? -9.297 -1.643 5.720 1.00 86.50 98 GLY A N 1
ATOM 800 C CA . GLY A 1 98 ? -10.364 -1.706 6.710 1.00 86.50 98 GLY A CA 1
ATOM 801 C C . GLY A 1 98 ? -9.956 -1.097 8.035 1.00 86.50 98 GLY A C 1
ATOM 802 O O . GLY A 1 98 ? -8.770 -0.881 8.293 1.00 86.50 98 GLY A O 1
ATOM 803 N N . SER A 1 99 ? -10.961 -0.813 8.855 1.00 85.19 99 SER A N 1
ATOM 804 C CA . SER A 1 99 ? -10.774 -0.304 10.208 1.00 85.19 99 SER A CA 1
ATOM 805 C C . SER A 1 99 ? -10.008 -1.315 11.063 1.00 85.19 99 SER A C 1
ATOM 807 O O . SER A 1 99 ? -10.283 -2.516 11.054 1.00 85.19 99 SER A O 1
ATOM 809 N N . LYS A 1 100 ? -9.033 -0.825 11.822 1.00 78.50 100 LYS A N 1
ATOM 810 C CA . LYS A 1 100 ? -8.339 -1.590 12.849 1.00 78.50 100 LYS A CA 1
ATOM 811 C C . LYS A 1 100 ? -9.333 -1.860 13.979 1.00 78.50 100 LYS A C 1
ATOM 813 O O . LYS A 1 100 ? -9.868 -0.920 14.567 1.00 78.50 100 LYS A O 1
ATOM 818 N N . ASN A 1 101 ? -9.581 -3.132 14.289 1.00 67.69 101 ASN A N 1
ATOM 819 C CA . ASN A 1 101 ? -10.388 -3.497 15.453 1.00 67.69 101 ASN A CA 1
ATOM 820 C C . ASN A 1 101 ? -9.748 -2.887 16.709 1.00 67.69 101 ASN A C 1
ATOM 822 O O . ASN A 1 101 ? -8.548 -3.052 16.929 1.00 67.69 101 ASN A O 1
ATOM 826 N N . LYS A 1 102 ? -10.543 -2.167 17.509 1.00 58.03 102 LYS A N 1
ATOM 827 C CA . LYS A 1 102 ? -10.077 -1.490 18.732 1.00 58.03 102 LYS A CA 1
ATOM 828 C C . LYS A 1 102 ? -9.975 -2.408 19.952 1.00 58.03 102 LYS A C 1
ATOM 830 O O . LYS A 1 102 ? -9.669 -1.927 21.035 1.00 58.03 102 LYS A O 1
ATOM 835 N N . ASP A 1 103 ? -10.161 -3.711 19.779 1.00 46.81 103 ASP A N 1
ATOM 836 C CA . ASP A 1 103 ? -10.154 -4.660 20.888 1.00 46.81 103 ASP A CA 1
ATOM 837 C C . ASP A 1 103 ? -8.778 -5.316 21.049 1.00 46.81 103 ASP A C 1
ATOM 839 O O . ASP A 1 103 ? -8.540 -6.426 20.570 1.00 46.81 103 ASP A O 1
ATOM 843 N N . THR A 1 104 ? -7.848 -4.592 21.682 1.00 37.69 104 THR A N 1
ATOM 844 C CA . THR A 1 104 ? -6.926 -5.085 22.733 1.00 37.69 104 THR A CA 1
ATOM 845 C C . THR A 1 104 ? -6.141 -3.940 23.360 1.00 37.69 104 THR A C 1
ATOM 847 O O . THR A 1 104 ? -5.580 -3.115 22.604 1.00 37.69 104 THR A O 1
#

Radius of gyration: 13.88 Å; chains: 1; bounding box: 38×27×43 Å

pLDDT: mean 80.08, std 15.95, range [37.69, 95.81]

Organism: Cyprinus carpio (NCBI:txid7962)